Protein AF-A0A0A2C510-F1 (afdb_monomer_lite)

Foldseek 3Di:
DDPQVVCVVVVHDDPPDPPPPDDDPPPPPPPPPPPVVVVCVVCVCVVVVVVVVVVVVVVVVVVVVD

Structure (mmCIF, N/CA/C/O backbone):
data_AF-A0A0A2C510-F1
#
_entry.id   AF-A0A0A2C510-F1
#
loop_
_atom_site.group_PDB
_atom_site.id
_atom_site.type_symbol
_atom_site.label_atom_id
_atom_site.label_alt_id
_atom_site.label_comp_id
_atom_site.label_asym_id
_atom_site.label_entity_id
_atom_site.label_seq_id
_atom_site.pdbx_PDB_ins_code
_atom_site.Cartn_x
_atom_site.Cartn_y
_atom_site.Cartn_z
_atom_site.occupancy
_atom_site.B_iso_or_equiv
_atom_site.auth_seq_id
_atom_site.auth_comp_id
_atom_site.auth_asym_id
_atom_site.auth_atom_id
_atom_site.pdbx_PDB_model_num
ATOM 1 N N . MET A 1 1 ? -9.343 1.556 55.473 1.00 55.56 1 MET A N 1
ATOM 2 C CA . MET A 1 1 ? -10.753 1.787 55.073 1.00 55.56 1 MET A CA 1
ATOM 3 C C . MET A 1 1 ? -10.802 3.044 54.212 1.00 55.56 1 MET A C 1
ATOM 5 O O . MET A 1 1 ? -10.528 4.120 54.718 1.00 55.56 1 MET A O 1
ATOM 9 N N . GLY A 1 2 ? -10.991 2.886 52.898 1.00 76.38 2 GLY A N 1
ATOM 10 C CA . GLY A 1 2 ? -10.684 3.917 51.896 1.00 76.38 2 GLY A CA 1
ATOM 11 C C . GLY A 1 2 ? -11.679 5.079 51.816 1.00 76.38 2 GLY A C 1
ATOM 12 O O . GLY A 1 2 ? -12.815 4.984 52.276 1.00 76.38 2 GLY A O 1
ATOM 13 N N . GLU A 1 3 ? -11.247 6.162 51.169 1.00 72.75 3 GLU A N 1
ATOM 14 C CA . GLU A 1 3 ? -11.967 7.437 51.003 1.00 72.75 3 GLU A CA 1
ATOM 15 C C . GLU A 1 3 ? -13.417 7.304 50.505 1.00 72.75 3 GLU A C 1
ATOM 17 O O . GLU A 1 3 ? -14.268 8.136 50.818 1.00 72.75 3 GLU A O 1
ATOM 22 N N . ALA A 1 4 ? -13.727 6.239 49.760 1.00 72.25 4 ALA A N 1
ATOM 23 C CA . ALA A 1 4 ? -15.077 5.948 49.287 1.00 72.25 4 ALA A CA 1
ATOM 24 C C . ALA A 1 4 ? -16.079 5.709 50.432 1.00 72.25 4 ALA A C 1
ATOM 26 O O . ALA A 1 4 ? -17.246 6.074 50.302 1.00 72.25 4 ALA A O 1
ATOM 27 N N . LYS A 1 5 ? -15.633 5.135 51.560 1.00 75.94 5 LYS A N 1
ATOM 28 C CA . LYS A 1 5 ? -16.486 4.901 52.734 1.00 75.94 5 LYS A CA 1
ATOM 29 C C . LYS A 1 5 ? -16.773 6.211 53.479 1.00 75.94 5 LYS A C 1
ATOM 31 O O . LYS A 1 5 ? -17.933 6.496 53.751 1.00 75.94 5 LYS A O 1
ATOM 36 N N . ARG A 1 6 ? -15.752 7.067 53.659 1.00 76.38 6 ARG A N 1
ATOM 37 C CA . ARG A 1 6 ? -15.909 8.416 54.246 1.00 76.38 6 ARG A CA 1
ATOM 38 C C . ARG A 1 6 ? -16.876 9.294 53.453 1.00 76.38 6 ARG A C 1
ATOM 40 O O . ARG A 1 6 ? -17.657 10.028 54.037 1.00 76.38 6 ARG A O 1
ATOM 47 N N . ARG A 1 7 ? -16.861 9.215 52.119 1.00 74.94 7 ARG A N 1
ATOM 48 C CA . ARG A 1 7 ? -17.801 9.981 51.283 1.00 74.94 7 ARG A CA 1
ATOM 49 C C . ARG A 1 7 ? -19.255 9.551 51.466 1.00 74.94 7 ARG A C 1
ATOM 51 O O . ARG A 1 7 ? -20.119 10.416 51.477 1.00 74.94 7 ARG A O 1
ATOM 58 N N . ARG A 1 8 ? -19.511 8.248 51.642 1.00 73.62 8 ARG A N 1
ATOM 59 C CA . ARG A 1 8 ? -20.860 7.731 51.929 1.00 73.62 8 ARG A CA 1
ATOM 60 C C . ARG A 1 8 ? -21.374 8.210 53.283 1.00 73.62 8 ARG A C 1
ATOM 62 O O . ARG A 1 8 ? -22.519 8.626 53.364 1.00 73.62 8 ARG A O 1
ATOM 69 N N . GLU A 1 9 ? -20.524 8.188 54.308 1.00 80.50 9 GLU A N 1
ATOM 70 C CA . GLU A 1 9 ? -20.867 8.686 55.651 1.00 80.50 9 GLU A CA 1
ATOM 71 C C . GLU A 1 9 ? -21.162 10.194 55.646 1.00 80.50 9 GLU A C 1
ATOM 73 O O . GLU A 1 9 ? -22.055 10.651 56.347 1.00 80.50 9 GLU A O 1
ATOM 78 N N . LEU A 1 10 ? -20.470 10.957 54.796 1.00 78.06 10 LEU A N 1
ATOM 79 C CA . LEU A 1 10 ? -20.685 12.397 54.617 1.00 78.06 10 LEU A CA 1
ATOM 80 C C . LEU A 1 10 ? -21.828 12.744 53.643 1.00 78.06 10 LEU A C 1
ATOM 82 O O . LEU A 1 10 ? -21.988 13.910 53.294 1.00 78.06 10 LEU A O 1
ATOM 86 N N . GLY A 1 11 ? -22.582 11.756 53.143 1.00 78.56 11 GLY A N 1
ATOM 87 C CA . GLY A 1 11 ? -23.660 11.974 52.167 1.00 78.56 11 GLY A CA 1
ATOM 88 C C . GLY A 1 11 ? -23.190 12.539 50.819 1.00 78.56 11 GLY A C 1
ATOM 89 O O . GLY A 1 11 ? -23.997 13.011 50.021 1.00 78.56 11 GLY A O 1
ATOM 90 N N . LEU A 1 12 ? -21.883 12.511 50.549 1.00 77.81 12 LEU A N 1
ATOM 91 C CA . LEU A 1 12 ? -21.307 13.078 49.338 1.00 77.81 12 LEU A CA 1
ATOM 92 C C . LEU A 1 12 ? -21.523 12.123 48.159 1.00 77.81 12 LEU A C 1
ATOM 94 O O . LEU A 1 12 ? -21.255 10.920 48.282 1.00 77.81 12 LEU A O 1
ATOM 98 N N . PRO A 1 13 ? -21.924 12.641 46.985 1.00 74.56 13 PRO A N 1
ATOM 99 C CA . PRO A 1 13 ? -22.126 11.809 45.814 1.00 74.56 13 PRO A CA 1
ATOM 100 C C . PRO A 1 13 ? -20.820 11.087 45.427 1.00 74.56 13 PRO A C 1
ATOM 102 O O . PRO A 1 13 ? -19.713 11.638 45.574 1.00 74.56 13 PRO A O 1
ATOM 105 N N . PRO A 1 14 ? -20.912 9.831 44.949 1.00 71.50 14 PRO A N 1
ATOM 106 C CA . PRO A 1 14 ? -19.742 9.082 44.512 1.00 71.50 14 PRO A CA 1
ATOM 107 C C . PRO A 1 14 ? -19.042 9.842 43.379 1.00 71.50 14 PRO A C 1
ATOM 109 O O . PRO A 1 14 ? -19.700 10.413 42.512 1.00 71.50 14 PRO A O 1
ATOM 112 N N . LYS A 1 15 ? -17.698 9.867 43.383 1.00 68.88 15 LYS A N 1
ATOM 113 C CA . LYS A 1 15 ? -16.929 10.521 42.310 1.00 68.88 15 LYS A CA 1
ATOM 114 C C .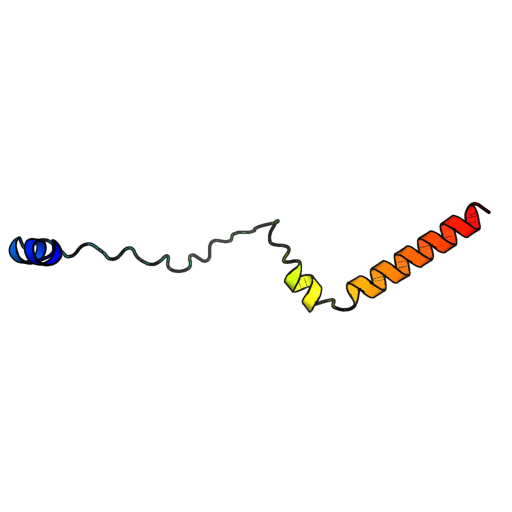 LYS A 1 15 ? -17.389 9.943 40.968 1.00 68.88 15 LYS A C 1
ATOM 116 O O . LYS A 1 15 ? -17.321 8.727 40.783 1.00 68.88 15 LYS A O 1
ATOM 121 N N . ALA A 1 16 ? -17.838 10.812 40.062 1.00 63.72 16 ALA A N 1
ATOM 122 C CA . ALA A 1 16 ? -18.199 10.431 38.707 1.00 63.72 16 ALA A CA 1
ATOM 123 C C . ALA A 1 16 ? -17.040 9.629 38.100 1.00 63.72 16 ALA A C 1
ATOM 125 O O . ALA A 1 16 ? -15.898 10.099 38.047 1.00 63.72 16 ALA A O 1
ATOM 126 N N . LYS A 1 17 ? -17.319 8.382 37.700 1.00 60.50 17 LYS A N 1
ATOM 127 C CA . LYS A 1 17 ? -16.387 7.611 36.879 1.00 60.50 17 LYS A CA 1
ATOM 128 C C . LYS A 1 17 ? -16.170 8.445 35.628 1.00 60.50 17 LYS A C 1
ATOM 130 O O . LYS A 1 17 ? -17.138 8.727 34.933 1.00 60.50 17 LYS A O 1
ATOM 135 N N . LYS A 1 18 ? -14.923 8.856 35.377 1.00 61.06 18 LYS A N 1
ATOM 136 C CA . LYS A 1 18 ? -14.544 9.501 34.119 1.00 61.06 18 LYS A CA 1
ATOM 137 C C . LYS A 1 18 ? -15.119 8.648 32.995 1.00 61.06 18 LYS A C 1
ATOM 139 O O . LYS A 1 18 ? -14.723 7.488 32.854 1.00 61.06 18 LYS A O 1
ATOM 144 N N . GLU A 1 19 ? -16.094 9.197 32.281 1.00 52.44 19 GLU A N 1
ATOM 145 C CA . GLU A 1 19 ? -16.644 8.571 31.094 1.00 52.44 19 GLU A CA 1
ATOM 146 C C . GLU A 1 19 ? -15.473 8.227 30.188 1.00 52.44 19 GLU A C 1
ATOM 148 O O . GLU A 1 19 ? -14.642 9.063 29.820 1.00 52.44 19 GLU A O 1
ATOM 153 N N . LYS A 1 20 ? -15.356 6.937 29.902 1.00 51.16 20 LYS A N 1
ATOM 154 C CA . LYS A 1 20 ? -14.410 6.411 28.941 1.00 51.16 20 LYS A CA 1
ATOM 155 C C . LYS A 1 20 ? -14.877 6.929 27.587 1.00 51.16 20 LYS A C 1
ATOM 157 O O . LYS A 1 20 ? -15.739 6.286 27.002 1.00 51.16 20 LYS A O 1
ATOM 162 N N . LYS A 1 21 ? -14.351 8.099 27.179 1.00 50.44 21 LYS A N 1
ATOM 163 C CA . LYS A 1 21 ? -14.481 8.761 25.866 1.00 50.44 21 LYS A CA 1
ATOM 164 C C . LYS A 1 21 ? -15.329 7.927 24.910 1.00 50.44 21 LYS A C 1
ATOM 166 O O . LYS A 1 21 ? -14.821 7.066 24.188 1.00 50.44 21 LYS A O 1
ATOM 171 N N . THR A 1 22 ? -16.635 8.139 24.976 1.00 47.19 22 THR A N 1
ATOM 172 C CA . THR A 1 22 ? -17.588 7.653 23.994 1.00 47.19 22 THR A CA 1
ATOM 173 C C . THR A 1 22 ? -17.179 8.285 22.684 1.00 47.19 22 THR A C 1
ATOM 175 O O . THR A 1 22 ? -17.359 9.477 22.502 1.00 47.19 22 THR A O 1
ATOM 178 N N . ARG A 1 23 ? -16.518 7.467 21.855 1.00 49.03 23 ARG A N 1
ATOM 179 C CA . ARG A 1 23 ? -16.311 7.575 20.408 1.00 49.03 23 ARG A CA 1
ATOM 180 C C . ARG A 1 23 ? -17.079 8.738 19.784 1.00 49.03 23 ARG A C 1
ATOM 182 O O . ARG A 1 23 ? -18.116 8.544 19.153 1.00 49.03 23 ARG A O 1
ATOM 189 N N . THR A 1 24 ? -16.551 9.939 19.948 1.00 46.94 24 THR A N 1
ATOM 190 C CA . THR A 1 24 ? -16.956 11.060 19.136 1.00 46.94 24 THR A CA 1
ATOM 191 C C . THR A 1 24 ? -16.455 10.697 17.746 1.00 46.94 24 THR A C 1
ATOM 193 O O . THR A 1 24 ? -15.250 10.559 17.521 1.00 46.94 24 THR A O 1
ATOM 196 N N . ASN A 1 25 ? -17.395 10.432 16.840 1.00 48.38 25 ASN A N 1
ATOM 197 C CA . ASN A 1 25 ? -17.194 10.473 15.396 1.00 48.38 25 ASN A CA 1
ATOM 198 C C . ASN A 1 25 ? -16.816 11.915 15.024 1.00 48.38 25 ASN A C 1
ATOM 200 O O . ASN A 1 25 ? -17.566 12.636 14.375 1.00 48.38 25 ASN A O 1
ATOM 204 N N . GLU A 1 26 ? -15.672 12.370 15.519 1.00 45.94 26 GLU A N 1
ATOM 205 C CA . GLU A 1 26 ? -15.029 13.578 15.058 1.00 45.94 26 GLU A CA 1
ATOM 206 C C . GLU A 1 26 ? -14.450 13.173 13.725 1.00 45.94 26 GLU A C 1
ATOM 208 O O . GLU A 1 26 ? -13.568 12.319 13.646 1.00 45.94 26 GLU A O 1
ATOM 213 N N . SER A 1 27 ? -15.048 13.746 12.690 1.00 52.03 27 SER A N 1
ATOM 214 C CA . SER A 1 27 ? -14.467 14.029 11.391 1.00 52.03 27 SER A CA 1
ATOM 215 C C . SER A 1 27 ? -13.012 14.500 11.536 1.00 52.03 27 SER A C 1
ATOM 217 O O . SER A 1 27 ? -12.678 15.668 11.350 1.00 52.03 27 SER A O 1
ATOM 219 N N . GLN A 1 28 ? -12.115 13.579 11.865 1.00 51.38 28 GLN A N 1
ATOM 220 C CA . GLN A 1 28 ? -10.692 13.724 11.682 1.00 51.38 28 GLN A CA 1
ATOM 221 C C . GLN A 1 28 ? -10.477 13.367 10.226 1.00 51.38 28 GLN A C 1
ATOM 223 O O . GLN A 1 28 ? -10.123 12.243 9.874 1.00 51.38 28 GLN A O 1
ATOM 228 N N . PHE A 1 29 ? -10.757 14.352 9.374 1.00 51.91 29 PHE A N 1
ATOM 229 C CA . PHE A 1 29 ? -10.261 14.420 8.012 1.00 51.91 29 PHE A CA 1
ATOM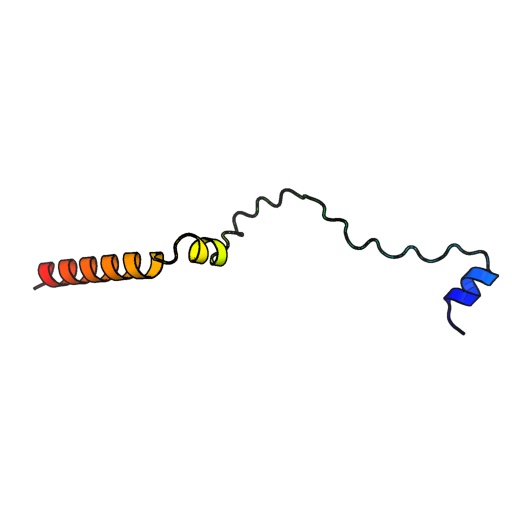 230 C C . PHE A 1 29 ? -8.731 14.543 8.111 1.00 51.91 29 PHE A C 1
ATOM 232 O O . PHE A 1 29 ? -8.129 15.594 7.920 1.00 51.91 29 PHE A O 1
ATOM 239 N N . SER A 1 30 ? -8.107 13.456 8.558 1.00 56.31 30 SER A N 1
ATOM 240 C CA . SER A 1 30 ? -6.679 13.314 8.702 1.00 56.31 30 SER A CA 1
ATOM 241 C C . SER A 1 30 ? -6.154 12.986 7.320 1.00 56.31 30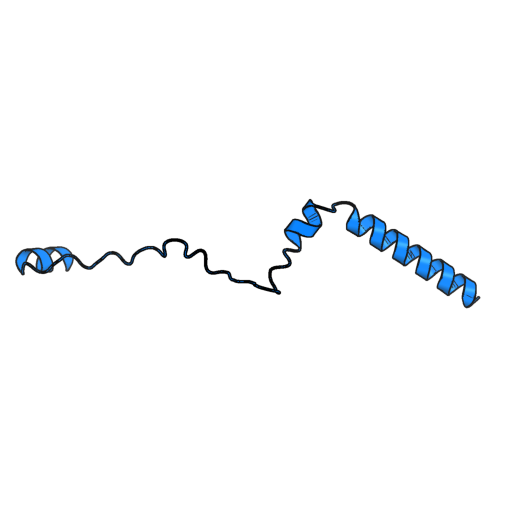 SER A C 1
ATOM 243 O O . SER A 1 30 ? -6.155 11.834 6.890 1.00 56.31 30 SER A O 1
ATOM 245 N N . TRP A 1 31 ? -5.683 14.019 6.626 1.00 56.00 31 TRP A N 1
ATOM 246 C CA . TRP A 1 31 ? -4.898 13.867 5.401 1.00 56.00 31 TRP A CA 1
ATOM 247 C C . TRP A 1 31 ? -3.631 13.015 5.621 1.00 56.00 31 TRP A C 1
ATOM 249 O O . TRP A 1 31 ? -2.966 12.656 4.656 1.00 56.00 31 TRP A O 1
ATOM 259 N N . SER A 1 32 ? -3.297 12.648 6.868 1.00 58.31 32 SER A N 1
ATOM 260 C CA . SER A 1 32 ? -2.152 11.799 7.205 1.00 58.31 32 SER A CA 1
ATOM 261 C C . SER A 1 32 ? -2.505 10.348 7.539 1.00 58.31 32 SER A C 1
ATOM 263 O O . SER A 1 32 ? -1.598 9.533 7.692 1.00 58.31 32 SER A O 1
ATOM 265 N N . GLN A 1 33 ? -3.787 9.962 7.591 1.00 55.75 33 GLN A N 1
ATOM 266 C CA . GLN A 1 33 ? -4.176 8.554 7.759 1.00 55.75 33 GLN A CA 1
ATOM 267 C C . GLN A 1 33 ? -4.224 7.794 6.428 1.00 55.75 33 GLN A C 1
ATOM 269 O O . GLN A 1 33 ? -5.074 6.925 6.215 1.00 55.75 33 GLN A O 1
ATOM 274 N N . PHE A 1 34 ? -3.264 8.061 5.540 1.00 59.47 34 PHE A N 1
ATOM 275 C CA . PHE A 1 34 ? -2.964 7.143 4.451 1.00 59.47 34 PHE A CA 1
ATOM 276 C C . PHE A 1 34 ? -2.358 5.876 5.064 1.00 59.47 34 PHE A C 1
ATOM 278 O O . PHE A 1 34 ? -1.152 5.740 5.254 1.00 59.47 34 PHE A O 1
ATOM 285 N N . SER A 1 35 ? -3.236 4.970 5.492 1.00 66.31 35 SER A N 1
ATOM 286 C CA . SER A 1 35 ? -2.870 3.699 6.098 1.00 66.31 35 SER A CA 1
ATOM 287 C C . SER A 1 35 ? -2.135 2.861 5.055 1.00 66.31 35 SER A C 1
ATOM 289 O O . SER A 1 35 ? -2.744 2.191 4.221 1.00 66.31 35 SER A O 1
ATOM 291 N N . ILE A 1 36 ? -0.804 2.889 5.121 1.00 66.75 36 ILE A N 1
ATOM 292 C CA . ILE A 1 36 ? 0.100 2.066 4.304 1.00 66.75 36 ILE A CA 1
ATOM 293 C C . ILE A 1 36 ? -0.298 0.585 4.416 1.00 66.75 36 ILE A C 1
ATOM 295 O O . ILE A 1 36 ? -0.197 -0.174 3.454 1.00 66.75 36 ILE A O 1
ATOM 299 N N . ASN A 1 37 ? -0.841 0.189 5.571 1.00 69.81 37 ASN A N 1
ATOM 300 C CA . ASN A 1 37 ? -1.349 -1.156 5.814 1.00 69.81 37 ASN A CA 1
ATOM 301 C C . ASN A 1 37 ? -2.597 -1.478 4.977 1.00 69.81 37 ASN A C 1
ATOM 303 O O . ASN A 1 37 ? -2.670 -2.576 4.431 1.00 69.81 37 ASN A O 1
ATOM 307 N N . LYS A 1 38 ? -3.541 -0.536 4.815 1.00 70.50 38 LYS A N 1
ATOM 308 C CA . LYS A 1 38 ? -4.678 -0.703 3.890 1.00 70.50 38 LYS A CA 1
ATOM 309 C C . LYS A 1 38 ? -4.210 -0.785 2.440 1.00 70.50 38 LYS A C 1
ATOM 311 O O . LYS A 1 38 ? -4.724 -1.605 1.686 1.00 70.50 38 LYS A O 1
ATOM 316 N N . LEU A 1 39 ? -3.223 0.025 2.053 1.00 71.69 39 LEU A N 1
ATOM 317 C CA . LEU A 1 39 ? -2.695 -0.009 0.690 1.00 71.69 39 LEU A CA 1
ATOM 318 C C . LEU A 1 39 ? -2.010 -1.344 0.379 1.00 71.69 39 LEU A C 1
ATOM 320 O O . LEU A 1 39 ? -2.257 -1.927 -0.670 1.00 71.69 39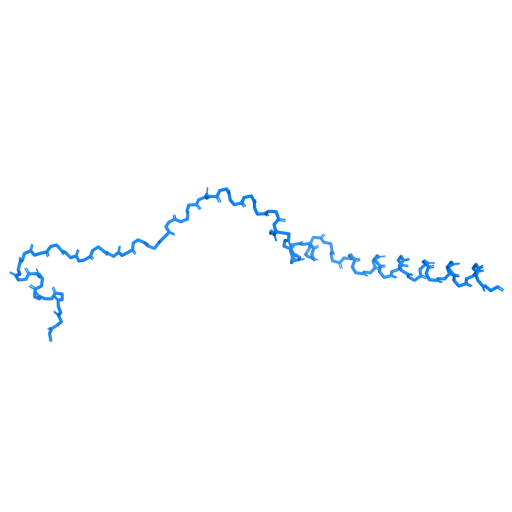 LEU A O 1
ATOM 324 N N . LYS A 1 40 ? -1.207 -1.859 1.319 1.00 69.62 40 LYS A N 1
ATOM 325 C CA . LYS A 1 40 ? -0.570 -3.179 1.207 1.00 69.62 40 LYS A CA 1
ATOM 326 C C . LYS A 1 40 ? -1.586 -4.312 1.105 1.00 69.62 40 LYS A C 1
ATOM 328 O O . LYS A 1 40 ? -1.371 -5.227 0.319 1.00 69.62 40 LYS A O 1
ATOM 333 N N . SER A 1 41 ? -2.678 -4.269 1.872 1.00 75.62 41 SER A N 1
ATOM 334 C CA . SER A 1 41 ? -3.715 -5.306 1.786 1.00 75.62 41 SER A CA 1
ATOM 335 C C . SER A 1 41 ? -4.522 -5.225 0.494 1.00 75.62 41 SER A C 1
ATOM 337 O O . SER A 1 41 ? -4.951 -6.248 -0.024 1.00 75.62 4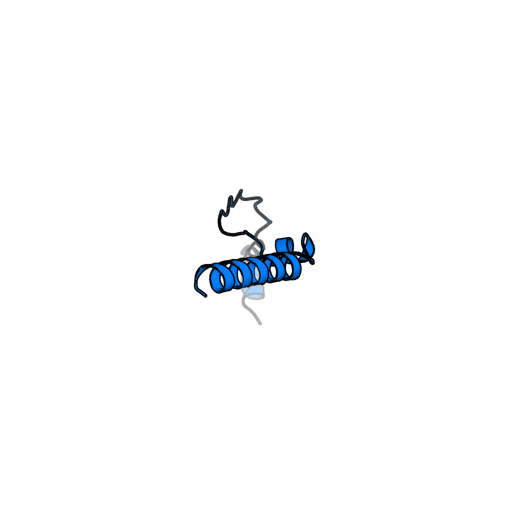1 SER A O 1
ATOM 339 N N . GLN A 1 42 ? -4.753 -4.013 -0.012 1.00 82.50 42 GLN A N 1
ATOM 340 C CA . GLN A 1 42 ? -5.577 -3.790 -1.196 1.00 82.50 42 GLN A CA 1
ATOM 341 C C . GLN A 1 42 ? -4.793 -4.007 -2.496 1.00 82.50 42 GLN A C 1
ATOM 343 O O . GLN A 1 42 ? -5.364 -4.444 -3.490 1.00 82.50 42 GLN A O 1
ATOM 348 N N . TYR A 1 43 ? -3.478 -3.778 -2.464 1.00 82.44 43 TYR A N 1
ATOM 349 C CA . TYR A 1 43 ? -2.569 -3.980 -3.589 1.00 82.44 43 TYR A CA 1
ATOM 350 C C . TYR A 1 43 ? -1.348 -4.809 -3.162 1.00 82.44 43 TYR A C 1
ATOM 352 O O . TYR A 1 43 ? -0.230 -4.291 -3.100 1.00 82.44 43 TYR A O 1
ATOM 360 N N . PRO A 1 44 ? -1.521 -6.117 -2.898 1.00 82.81 44 PRO A N 1
ATOM 361 C CA . PRO A 1 44 ? -0.416 -6.994 -2.503 1.00 82.81 44 PRO A CA 1
ATOM 362 C C . PRO A 1 44 ? 0.641 -7.145 -3.608 1.00 82.81 44 PRO A C 1
ATOM 364 O O . PRO A 1 44 ? 1.804 -7.415 -3.321 1.00 82.81 44 PRO A O 1
ATOM 367 N N . ALA A 1 45 ? 0.249 -6.928 -4.868 1.00 88.06 45 ALA A 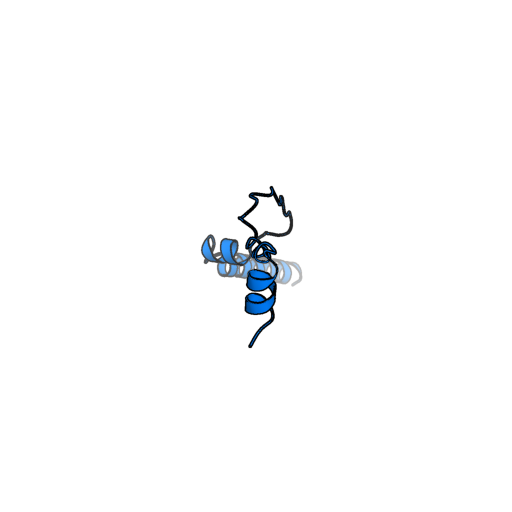N 1
ATOM 368 C CA . ALA A 1 45 ? 1.136 -6.966 -6.027 1.00 88.06 45 ALA A CA 1
ATOM 369 C C . ALA A 1 45 ? 1.894 -5.649 -6.279 1.00 88.06 45 ALA A C 1
ATOM 371 O O . ALA A 1 45 ? 2.814 -5.630 -7.095 1.00 88.06 45 ALA A O 1
ATOM 372 N N . ALA A 1 46 ? 1.551 -4.559 -5.578 1.00 87.00 46 ALA A N 1
ATOM 373 C CA . ALA A 1 46 ? 2.203 -3.258 -5.731 1.00 87.00 46 ALA A CA 1
ATOM 374 C C . ALA A 1 46 ? 3.744 -3.316 -5.701 1.00 87.00 46 ALA A C 1
ATOM 376 O O . ALA A 1 46 ? 4.340 -2.743 -6.610 1.00 87.00 46 ALA A O 1
ATOM 377 N N . PRO A 1 47 ? 4.412 -4.018 -4.754 1.00 86.44 47 PRO A N 1
ATOM 378 C CA . PRO A 1 47 ? 5.874 -4.087 -4.743 1.00 86.44 47 PRO A CA 1
ATOM 379 C C . PRO A 1 47 ? 6.457 -4.773 -5.983 1.00 86.44 47 PRO A C 1
ATOM 381 O O . PRO A 1 47 ? 7.524 -4.389 -6.448 1.00 86.44 47 PRO A O 1
ATOM 384 N N . PHE A 1 48 ? 5.774 -5.767 -6.551 1.00 91.75 48 PHE A N 1
ATOM 385 C CA . PHE A 1 48 ? 6.258 -6.452 -7.751 1.00 91.75 48 PHE A CA 1
ATOM 386 C C . PHE A 1 48 ? 6.151 -5.557 -8.984 1.00 91.75 48 PHE A C 1
ATOM 388 O O . PHE A 1 48 ? 7.101 -5.463 -9.757 1.00 91.75 48 PHE A O 1
ATOM 395 N N . VAL A 1 49 ? 5.028 -4.850 -9.133 1.00 91.38 49 VAL A N 1
ATOM 396 C CA . VAL A 1 49 ? 4.809 -3.924 -10.253 1.00 91.38 49 VAL A CA 1
ATOM 397 C C . VAL A 1 49 ? 5.792 -2.756 -10.193 1.00 91.38 49 VAL A C 1
ATOM 399 O O . VAL A 1 49 ? 6.403 -2.424 -11.206 1.00 91.38 49 VAL A O 1
ATOM 402 N N . THR A 1 50 ? 6.004 -2.162 -9.014 1.00 90.81 50 THR A N 1
ATOM 403 C CA . THR A 1 50 ? 6.961 -1.056 -8.866 1.00 90.81 50 THR A CA 1
ATOM 404 C C . THR A 1 50 ? 8.394 -1.499 -9.134 1.00 90.81 50 THR A C 1
ATOM 406 O O . THR A 1 50 ? 9.131 -0.782 -9.807 1.00 90.81 50 THR A O 1
ATOM 409 N N . THR A 1 51 ? 8.784 -2.691 -8.674 1.00 92.94 51 THR A N 1
ATOM 410 C CA . THR A 1 51 ? 10.130 -3.231 -8.919 1.00 92.94 51 THR A CA 1
ATOM 411 C C . THR A 1 51 ? 10.348 -3.550 -10.399 1.00 92.94 51 THR A C 1
ATOM 413 O O . THR A 1 51 ? 11.391 -3.206 -10.949 1.00 92.94 51 THR A O 1
ATOM 416 N N . ALA A 1 52 ? 9.361 -4.145 -11.076 1.00 94.38 52 ALA A N 1
ATOM 417 C CA . ALA A 1 52 ? 9.445 -4.424 -12.509 1.00 94.38 52 ALA A CA 1
ATOM 418 C C . ALA A 1 52 ? 9.580 -3.136 -13.334 1.00 94.38 52 ALA A C 1
ATOM 420 O O . ALA A 1 52 ? 10.419 -3.060 -14.229 1.00 94.38 52 ALA A O 1
ATOM 421 N N . LEU A 1 53 ? 8.804 -2.101 -12.992 1.00 95.06 53 LEU A N 1
ATOM 422 C CA . LEU A 1 53 ? 8.887 -0.796 -13.646 1.00 95.06 53 LEU A CA 1
ATOM 423 C C . LEU A 1 53 ? 10.264 -0.151 -13.434 1.00 95.06 53 LEU A C 1
ATOM 425 O O . LEU A 1 53 ? 10.854 0.375 -14.374 1.00 95.06 53 LEU A O 1
ATOM 429 N N . PHE A 1 54 ? 10.794 -0.231 -12.212 1.00 94.69 54 PHE A N 1
ATOM 430 C CA . PHE A 1 54 ? 12.114 0.293 -11.870 1.00 94.69 54 PHE A CA 1
ATOM 431 C C . PHE A 1 54 ? 13.228 -0.383 -12.676 1.00 94.69 54 PHE A C 1
ATOM 433 O O . PHE A 1 54 ? 14.081 0.305 -13.231 1.00 94.69 54 PHE A O 1
ATOM 440 N N . LEU A 1 55 ? 13.190 -1.713 -12.800 1.00 95.00 55 LEU A N 1
ATOM 441 C CA . LEU A 1 55 ? 14.152 -2.466 -13.609 1.00 95.00 55 LEU A CA 1
ATOM 442 C C . LEU A 1 55 ? 14.067 -2.102 -15.094 1.00 95.00 55 LEU A C 1
ATOM 444 O O . LEU A 1 55 ? 15.098 -1.951 -15.741 1.00 95.00 55 LEU A O 1
ATOM 448 N N . LEU A 1 56 ? 12.857 -1.896 -15.619 1.00 94.44 56 LEU A N 1
ATOM 449 C CA . LEU A 1 56 ? 12.644 -1.457 -17.000 1.00 94.44 56 LEU A CA 1
ATOM 450 C C . LEU A 1 56 ? 13.267 -0.083 -17.267 1.00 94.44 56 LEU A C 1
ATOM 452 O O . LEU A 1 56 ? 13.961 0.098 -18.265 1.00 94.44 56 LEU A O 1
ATOM 456 N N . VAL A 1 57 ? 13.056 0.871 -16.357 1.00 93.19 57 VAL A N 1
ATOM 457 C CA . VAL A 1 57 ? 13.659 2.209 -16.443 1.00 93.19 57 VAL A CA 1
ATOM 458 C C . VAL A 1 57 ? 15.181 2.124 -16.360 1.00 93.19 57 VAL A C 1
ATOM 460 O O . VAL A 1 57 ? 15.865 2.796 -17.127 1.00 93.19 57 VAL A O 1
ATOM 463 N N . LEU A 1 58 ? 15.719 1.274 -15.482 1.00 91.69 58 LEU A N 1
ATOM 464 C CA . LEU A 1 58 ? 17.161 1.048 -15.379 1.00 91.69 58 LEU A CA 1
ATOM 465 C C . LEU A 1 58 ? 17.739 0.468 -16.669 1.00 91.69 58 LEU A C 1
ATOM 467 O O . LEU A 1 58 ? 18.771 0.935 -17.135 1.00 91.69 58 LEU A O 1
ATOM 471 N N . GLN A 1 59 ? 17.064 -0.513 -17.265 1.00 90.00 59 GLN A N 1
ATOM 472 C CA . GLN A 1 59 ? 17.506 -1.143 -18.503 1.00 90.00 59 GLN A CA 1
ATOM 473 C C . GLN A 1 59 ? 17.446 -0.175 -19.690 1.00 90.00 59 GLN A C 1
ATOM 475 O O . GLN A 1 59 ? 18.387 -0.118 -20.477 1.00 90.00 59 GLN A O 1
ATOM 480 N N . LEU A 1 60 ? 16.383 0.628 -19.792 1.00 86.94 60 LEU A N 1
ATOM 481 C CA . LEU A 1 60 ? 16.271 1.680 -20.804 1.00 86.94 60 LEU A CA 1
ATOM 482 C C . LEU A 1 60 ? 17.342 2.759 -20.612 1.00 86.94 60 LEU A C 1
ATOM 484 O O . LEU A 1 60 ? 18.007 3.135 -21.571 1.00 86.94 60 LEU A O 1
ATOM 488 N N . GLY A 1 61 ? 17.550 3.217 -19.376 1.00 83.38 61 GLY A N 1
ATOM 489 C CA . GLY A 1 61 ? 18.580 4.199 -19.045 1.00 83.38 61 GLY A CA 1
ATOM 490 C C . GLY A 1 61 ? 19.995 3.692 -19.323 1.00 83.38 61 GLY A C 1
ATOM 491 O O . GLY A 1 61 ? 20.814 4.441 -19.839 1.00 83.38 61 GLY A O 1
ATOM 492 N N . PHE A 1 62 ? 20.274 2.416 -19.048 1.00 76.00 62 PHE A N 1
ATOM 493 C CA . PHE A 1 62 ? 21.564 1.795 -19.352 1.00 76.00 62 PHE A CA 1
ATOM 494 C C . PHE A 1 62 ? 21.773 1.619 -20.861 1.00 76.00 62 PHE A C 1
ATOM 496 O O . PHE A 1 62 ? 22.856 1.892 -21.363 1.00 76.00 62 PHE A O 1
ATOM 503 N N . SER A 1 63 ? 20.729 1.230 -21.599 1.00 69.56 63 SER A N 1
ATOM 504 C CA . SER A 1 63 ? 20.798 1.070 -23.056 1.00 69.56 63 SER A CA 1
ATOM 505 C C . SER A 1 63 ? 20.915 2.394 -23.817 1.00 69.56 63 SER A C 1
ATOM 507 O O . SER A 1 63 ? 21.375 2.382 -24.950 1.00 69.56 63 SER A O 1
ATOM 509 N N . LEU A 1 64 ? 20.469 3.511 -23.235 1.00 66.88 64 LEU A N 1
ATOM 510 C CA . LEU A 1 64 ? 20.588 4.852 -23.822 1.00 66.88 64 LEU A CA 1
ATOM 511 C C . LEU A 1 64 ? 21.954 5.506 -23.571 1.00 66.88 64 LEU A C 1
ATOM 513 O O . LEU A 1 64 ? 22.290 6.475 -24.245 1.00 66.88 64 LEU A O 1
ATOM 517 N N . ASN A 1 65 ? 22.704 5.021 -22.580 1.00 68.06 65 ASN A N 1
ATOM 518 C CA . ASN A 1 65 ? 23.979 5.597 -22.143 1.00 68.06 65 ASN A CA 1
ATOM 519 C C . ASN A 1 65 ? 25.192 4.721 -22.521 1.00 68.06 65 ASN A C 1
ATOM 521 O O . ASN A 1 65 ? 26.316 5.038 -22.132 1.00 68.06 65 ASN A O 1
ATOM 525 N N . SER A 1 66 ? 24.946 3.614 -23.230 1.00 55.44 66 SER A N 1
ATOM 526 C CA . SER A 1 66 ? 25.937 2.714 -23.832 1.00 55.44 66 SER A CA 1
ATOM 527 C C . SER A 1 66 ? 26.004 2.934 -25.335 1.00 55.44 66 SER A C 1
ATOM 529 O O . SER A 1 66 ? 27.066 2.573 -25.887 1.00 55.44 66 SER A O 1
#

Sequence (66 aa):
MGEAKRRRELGLPPKAKKEKKTRTNESQFSWSQFSINKLKSQYPAAPFVTTALFLLVLQLGFSLNS

pLDDT: mean 71.92, std 14.87, range [45.94, 95.06]

Secondary structure (DSSP, 8-state):
--HHHHHHHTTPPPPPP-------------TT---HHHHHHH-TTHHHHHHHHHHHHHHHHHHH--

Radius of gyration: 29.8 Å; chains: 1; bounding box: 50×21×80 Å

Organism: NCBI:txid59924